Protein AF-A0A699WZQ4-F1 (afdb_monomer)

Sequence (72 aa):
RFIGGLPNKIQGNVIVANPARLQDAIRIANQLMHKKLQGYAARSAENKRRMESNPRDNHGQQPPFKRQNTSG

pLDDT: mean 78.34, std 13.39, range [44.03, 92.88]

Secondary structure (DSSP, 8-state):
-GGGGS-HHHHHHHHHT--SSHHHHHHHHHHHHHHHHHHHHHHHHHHHHHHHH-TTSTTS------------

Mean predicted aligned error: 13.39 Å

Organism: Tanacetum cinerariifolium (NCBI:txid118510)

Radius of gyration: 22.64 Å; Cα contacts (8 Å, |Δi|>4): 14; chains: 1; bounding box: 33×52×48 Å

Foldseek 3Di:
DLLVPADPVQSVVLVVVVDPDPVVSVVSSVVVVVVVVVVVVVVVVVVVVVCVVCPPPPPPPDPPPPPDDDDD

Nearest PDB structures (foldseek):
  8hmd-assembly1_B  TM=2.730E-01  e=5.688E+00  Tetrahymena thermophila

Structure (mmCIF, N/CA/C/O backbone):
data_AF-A0A699WZQ4-F1
#
_entry.id   AF-A0A699WZQ4-F1
#
loop_
_atom_site.group_PDB
_atom_site.id
_atom_site.type_symbol
_atom_site.label_atom_id
_atom_site.label_alt_id
_atom_site.label_comp_id
_atom_site.label_asym_id
_atom_site.label_entity_id
_atom_site.label_seq_id
_atom_site.pdbx_PDB_ins_code
_atom_site.Cartn_x
_atom_site.Cartn_y
_atom_site.Cartn_z
_atom_site.occupancy
_atom_site.B_iso_or_equiv
_atom_site.auth_seq_id
_atom_site.auth_comp_id
_atom_site.auth_asym_id
_atom_site.auth_atom_id
_atom_site.pdbx_PDB_model_num
ATOM 1 N N . ARG A 1 1 ? -10.551 4.506 14.855 1.00 73.75 1 ARG A N 1
ATOM 2 C CA . ARG A 1 1 ? -10.443 3.564 13.707 1.00 73.75 1 ARG A CA 1
ATOM 3 C C . ARG A 1 1 ? -9.184 3.906 12.918 1.00 73.75 1 ARG A C 1
ATOM 5 O O . ARG A 1 1 ? -9.042 5.041 12.498 1.00 73.75 1 ARG A O 1
ATOM 12 N N . PHE A 1 2 ? -8.266 2.956 12.746 1.00 74.38 2 PHE A N 1
ATOM 13 C CA . PHE A 1 2 ? -6.875 3.194 12.304 1.00 74.38 2 PHE A CA 1
ATOM 14 C C . PHE A 1 2 ? -6.691 3.521 10.811 1.00 74.38 2 PHE A C 1
ATOM 16 O O . PHE A 1 2 ? -5.583 3.725 10.337 1.00 74.38 2 PHE A O 1
ATOM 23 N N . ILE A 1 3 ? -7.787 3.545 10.060 1.00 79.25 3 ILE A N 1
ATOM 24 C CA . ILE A 1 3 ? -7.792 3.569 8.597 1.00 79.25 3 ILE A CA 1
ATOM 25 C C . ILE A 1 3 ? -7.666 4.992 8.028 1.00 79.25 3 ILE A C 1
ATOM 27 O O . ILE A 1 3 ? -7.2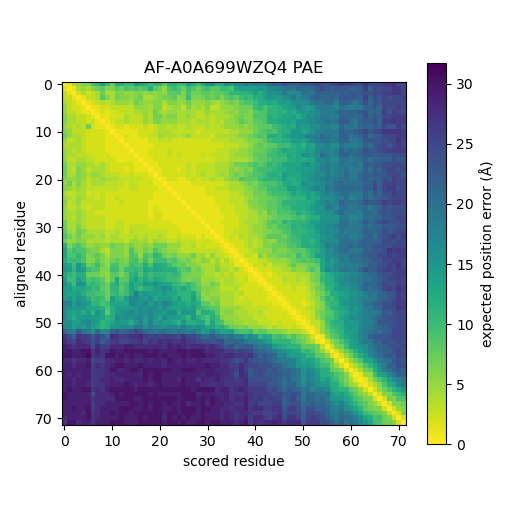49 5.152 6.888 1.00 79.25 3 ILE A O 1
ATOM 31 N N . GLY A 1 4 ? -7.985 6.024 8.820 1.00 82.25 4 GLY A N 1
ATOM 32 C CA . GLY A 1 4 ? -8.034 7.419 8.358 1.00 82.25 4 GLY A CA 1
ATOM 33 C C . GLY A 1 4 ? -6.684 8.034 7.967 1.00 82.25 4 GLY A C 1
ATOM 34 O O . GLY A 1 4 ? -6.673 9.060 7.304 1.00 82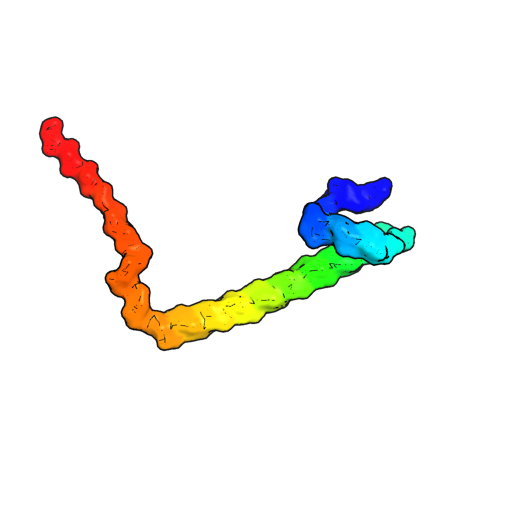.25 4 GLY A O 1
ATOM 35 N N . GLY A 1 5 ? -5.561 7.415 8.349 1.00 85.75 5 GLY A N 1
ATOM 36 C CA . GLY A 1 5 ? -4.211 7.865 7.981 1.00 85.75 5 GLY A CA 1
ATOM 37 C C . GLY A 1 5 ? -3.587 7.107 6.805 1.00 85.75 5 GLY A C 1
ATOM 38 O O . GLY A 1 5 ? -2.423 7.338 6.486 1.00 85.75 5 GLY A O 1
ATOM 39 N N . LEU A 1 6 ? -4.310 6.165 6.187 1.00 87.31 6 LEU A N 1
ATOM 40 C CA . LEU A 1 6 ? -3.772 5.356 5.095 1.00 87.31 6 LEU A CA 1
ATOM 41 C C . LEU A 1 6 ? -3.998 6.027 3.734 1.00 87.31 6 LEU A C 1
ATOM 43 O O . LEU A 1 6 ? -5.069 6.577 3.493 1.00 87.31 6 LEU A O 1
ATOM 47 N N . PRO A 1 7 ? -3.046 5.911 2.790 1.00 85.44 7 PRO A N 1
ATOM 48 C CA . PRO A 1 7 ? -3.269 6.356 1.421 1.00 85.44 7 PRO A CA 1
ATOM 49 C C . PRO A 1 7 ? -4.472 5.638 0.790 1.00 85.44 7 PRO A C 1
ATOM 51 O O . PRO A 1 7 ? -4.575 4.410 0.876 1.00 85.44 7 PRO A O 1
ATOM 54 N N . ASN A 1 8 ? -5.317 6.376 0.060 1.00 87.12 8 ASN A N 1
ATOM 55 C CA . ASN A 1 8 ? -6.538 5.861 -0.590 1.00 87.12 8 ASN A CA 1
ATOM 56 C C . ASN A 1 8 ? -6.319 4.555 -1.378 1.00 87.12 8 ASN A C 1
ATOM 58 O O . ASN A 1 8 ? -7.162 3.662 -1.371 1.00 87.12 8 ASN A O 1
ATOM 62 N N . LYS A 1 9 ? -5.150 4.412 -2.020 1.00 85.31 9 LYS A N 1
ATOM 63 C CA . LYS A 1 9 ? -4.772 3.232 -2.823 1.00 85.31 9 LYS A CA 1
ATOM 64 C C . LYS A 1 9 ? -4.635 1.936 -2.010 1.00 85.31 9 LYS A C 1
ATOM 66 O O . LYS A 1 9 ? -4.627 0.853 -2.588 1.00 85.31 9 LYS A O 1
ATOM 71 N N . ILE A 1 10 ? -4.466 2.048 -0.698 1.00 89.38 10 ILE A N 1
ATOM 72 C CA . ILE A 1 10 ? -4.239 0.938 0.235 1.00 89.38 1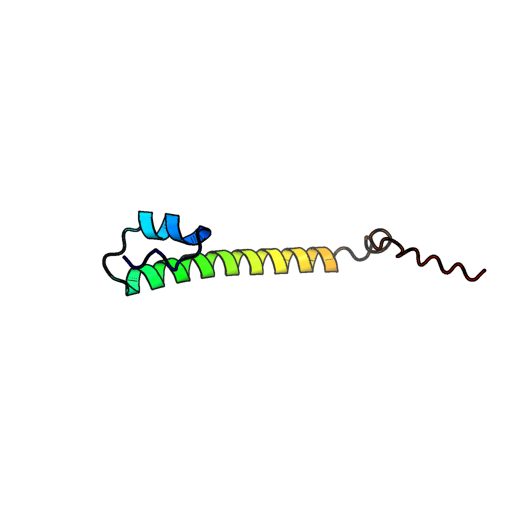0 ILE A CA 1
ATOM 73 C C . ILE A 1 10 ? -5.455 0.773 1.152 1.00 89.38 10 ILE A C 1
ATOM 75 O O . ILE A 1 10 ? -5.795 -0.340 1.546 1.00 89.38 10 ILE A O 1
ATOM 79 N N . GLN A 1 11 ? -6.142 1.882 1.432 1.00 89.31 11 GLN A N 1
ATOM 80 C CA . GLN A 1 11 ? -7.265 1.974 2.353 1.00 89.31 11 GLN A CA 1
ATOM 81 C C . GLN A 1 11 ? -8.388 0.976 2.040 1.00 89.31 11 GLN A C 1
ATOM 83 O O . GLN A 1 11 ? -8.824 0.264 2.939 1.00 89.31 11 GLN A O 1
ATOM 88 N N . GLY A 1 12 ? -8.811 0.866 0.775 1.00 89.25 12 GLY A N 1
ATOM 89 C CA . GLY A 1 12 ? -9.863 -0.077 0.373 1.00 89.25 12 GLY A CA 1
ATOM 90 C C . GLY A 1 12 ? -9.507 -1.535 0.680 1.00 89.25 12 GLY A C 1
ATOM 91 O O . GLY A 1 12 ? -10.304 -2.257 1.268 1.00 89.25 12 GLY A O 1
ATOM 92 N N . ASN A 1 13 ? -8.271 -1.942 0.385 1.00 90.19 13 ASN A N 1
ATOM 93 C CA . ASN A 1 13 ? -7.806 -3.307 0.641 1.00 90.19 13 ASN A CA 1
ATOM 94 C C . ASN A 1 13 ? -7.691 -3.610 2.141 1.00 90.19 13 ASN A C 1
ATOM 96 O O . ASN A 1 13 ? -8.031 -4.707 2.574 1.00 90.19 13 ASN A O 1
ATOM 100 N N . VAL A 1 14 ? -7.241 -2.640 2.944 1.00 90.88 14 VAL A N 1
ATOM 101 C CA . VAL A 1 14 ? -7.164 -2.803 4.404 1.00 90.88 14 VAL A CA 1
ATOM 102 C C . VAL A 1 14 ? -8.564 -2.863 5.026 1.00 90.88 14 VAL A C 1
ATOM 104 O O . VAL A 1 14 ? -8.768 -3.635 5.955 1.00 90.88 14 VAL A O 1
ATOM 107 N N . ILE A 1 15 ? -9.541 -2.108 4.505 1.00 90.12 15 ILE A N 1
ATOM 108 C CA . ILE A 1 15 ? -10.945 -2.202 4.946 1.00 90.12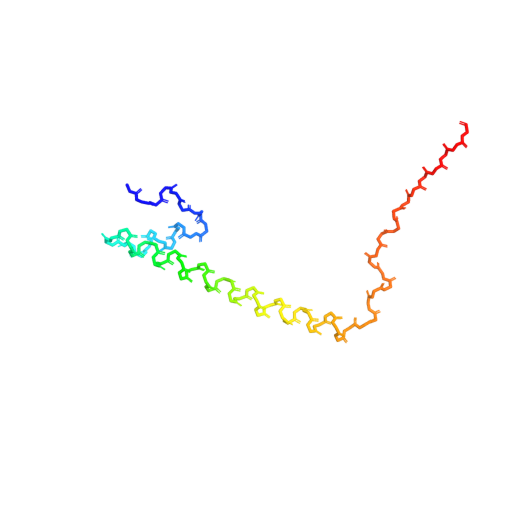 15 ILE A CA 1
ATOM 109 C C . ILE A 1 15 ? -11.507 -3.596 4.652 1.00 90.12 15 ILE A C 1
ATOM 111 O O . ILE A 1 15 ? -12.097 -4.201 5.543 1.00 90.12 15 ILE A O 1
ATOM 115 N N . VAL A 1 16 ? -11.290 -4.118 3.440 1.00 91.88 16 VAL A N 1
ATOM 116 C CA . VAL A 1 16 ? -11.752 -5.461 3.041 1.00 91.88 16 VAL A CA 1
ATOM 117 C C . VAL A 1 16 ? -11.120 -6.552 3.903 1.00 91.88 16 VAL A C 1
ATOM 119 O O . VAL A 1 16 ? -11.801 -7.489 4.305 1.00 91.88 16 VAL A O 1
ATOM 122 N N . ALA A 1 17 ? -9.836 -6.418 4.236 1.00 90.50 17 ALA A N 1
ATOM 123 C CA . ALA A 1 17 ? -9.135 -7.374 5.088 1.00 90.50 17 ALA A CA 1
ATOM 124 C C . ALA A 1 17 ? -9.584 -7.346 6.563 1.00 90.50 17 ALA A C 1
ATOM 126 O O . ALA A 1 17 ? -9.179 -8.224 7.319 1.00 90.50 17 ALA A O 1
ATOM 127 N N . ASN A 1 18 ? -10.377 -6.343 6.969 1.00 92.12 18 ASN A N 1
ATOM 128 C CA . 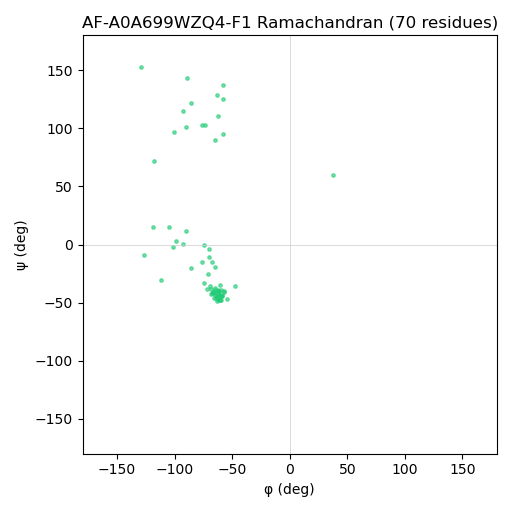ASN A 1 18 ? -10.938 -6.160 8.310 1.00 92.12 18 ASN A CA 1
ATOM 129 C C . ASN A 1 18 ? -9.986 -6.573 9.459 1.00 92.12 18 ASN A C 1
ATOM 131 O O . ASN A 1 18 ? -10.291 -7.487 10.230 1.00 92.12 18 ASN A O 1
ATOM 135 N N . PRO A 1 19 ? -8.802 -5.943 9.569 1.00 89.38 19 PRO A N 1
ATOM 136 C CA . PRO A 1 19 ? -7.795 -6.339 10.543 1.00 89.38 19 PRO A CA 1
ATOM 137 C C . PRO A 1 19 ? -8.300 -6.150 11.976 1.00 89.38 19 PRO A C 1
ATOM 139 O O . PRO A 1 19 ? -8.721 -5.059 12.362 1.00 89.38 19 PRO A O 1
ATOM 142 N N . ALA A 1 20 ? -8.183 -7.203 12.785 1.00 91.81 20 ALA A N 1
ATOM 143 C CA . ALA A 1 20 ? -8.591 -7.190 14.189 1.00 91.81 20 ALA A CA 1
ATOM 144 C C . ALA A 1 20 ? -7.666 -6.334 15.072 1.00 91.81 20 ALA A C 1
ATOM 146 O O . ALA A 1 20 ? -8.079 -5.841 16.122 1.00 91.81 20 ALA A O 1
ATOM 147 N N . ARG A 1 21 ? -6.403 -6.154 14.661 1.00 92.75 21 ARG A N 1
ATOM 148 C CA . ARG A 1 21 ? -5.387 -5.387 15.394 1.00 92.75 21 ARG A CA 1
ATOM 149 C C . ARG A 1 21 ? -4.709 -4.360 14.495 1.00 92.75 21 ARG A C 1
ATOM 151 O O . ARG A 1 21 ? -4.550 -4.560 13.293 1.00 92.75 21 ARG A O 1
ATOM 158 N N . LEU A 1 22 ? -4.214 -3.280 15.102 1.00 89.88 22 LEU A N 1
ATOM 159 C CA . LEU A 1 22 ? -3.432 -2.258 14.398 1.00 89.88 22 LEU A CA 1
ATOM 160 C C . LEU A 1 22 ? -2.195 -2.855 13.700 1.00 89.88 22 LEU A C 1
ATOM 162 O O . LEU A 1 22 ? -1.899 -2.494 12.565 1.00 89.88 22 LEU A O 1
ATOM 166 N N . GLN A 1 23 ? -1.509 -3.806 14.339 1.00 92.44 23 GLN A N 1
ATOM 167 C CA . GLN A 1 23 ? -0.355 -4.488 13.739 1.00 92.44 23 GLN A CA 1
ATOM 168 C C . GLN A 1 23 ? -0.719 -5.242 12.454 1.00 92.44 23 GLN A C 1
ATOM 170 O O . GLN A 1 23 ? 0.067 -5.241 11.508 1.00 92.44 23 GLN A O 1
ATOM 175 N N . ASP A 1 24 ? -1.920 -5.821 12.373 1.00 92.12 24 ASP A N 1
ATOM 176 C CA . ASP A 1 24 ? -2.387 -6.482 11.154 1.00 92.12 24 ASP A CA 1
ATOM 177 C C . ASP A 1 24 ? -2.633 -5.470 10.040 1.00 92.12 24 ASP A C 1
ATOM 179 O O . ASP A 1 24 ? -2.186 -5.681 8.914 1.00 92.12 24 ASP A O 1
ATOM 183 N N . ALA A 1 25 ? -3.253 -4.330 10.360 1.00 91.38 25 ALA A N 1
ATOM 184 C CA . ALA A 1 25 ? -3.442 -3.242 9.404 1.00 91.38 25 ALA A CA 1
ATOM 185 C C . ALA A 1 25 ? -2.099 -2.729 8.852 1.00 91.38 25 ALA A C 1
ATOM 187 O O . ALA A 1 25 ? -1.960 -2.551 7.641 1.00 91.38 25 ALA A O 1
ATOM 188 N N . ILE A 1 26 ? -1.095 -2.555 9.721 1.00 91.62 26 ILE A N 1
ATOM 189 C CA . ILE A 1 26 ? 0.265 -2.140 9.342 1.00 91.62 26 ILE A CA 1
ATOM 190 C C . ILE A 1 26 ? 0.929 -3.200 8.456 1.00 91.62 26 ILE A C 1
ATOM 192 O O . ILE A 1 26 ? 1.489 -2.871 7.410 1.00 91.62 26 ILE A O 1
ATOM 196 N N . ARG A 1 27 ? 0.840 -4.481 8.831 1.00 92.88 27 ARG A N 1
ATOM 197 C CA . ARG A 1 27 ? 1.394 -5.599 8.057 1.00 92.88 27 ARG A CA 1
ATOM 198 C C . ARG A 1 27 ? 0.784 -5.677 6.658 1.00 92.88 27 ARG A C 1
ATOM 200 O O . ARG A 1 27 ? 1.528 -5.761 5.683 1.00 92.88 27 ARG A O 1
ATOM 207 N N . ILE A 1 28 ? -0.542 -5.601 6.553 1.00 91.81 28 ILE A N 1
ATOM 208 C CA . ILE A 1 28 ? -1.263 -5.634 5.273 1.00 91.81 28 ILE A CA 1
ATOM 209 C C . ILE A 1 28 ? -0.875 -4.426 4.413 1.00 91.81 28 ILE A C 1
ATOM 211 O O . ILE A 1 28 ? -0.560 -4.583 3.232 1.00 91.81 28 ILE A O 1
ATOM 215 N N . ALA A 1 29 ? -0.836 -3.225 4.997 1.00 90.69 29 ALA A N 1
ATOM 216 C CA . ALA A 1 29 ? -0.423 -2.021 4.282 1.00 90.69 29 ALA A CA 1
ATOM 217 C C . ALA A 1 29 ? 1.012 -2.141 3.736 1.00 90.69 29 ALA A C 1
ATOM 219 O O . ALA A 1 29 ? 1.252 -1.850 2.562 1.00 90.69 29 ALA A O 1
ATOM 220 N N . ASN A 1 30 ? 1.947 -2.648 4.544 1.00 90.75 30 ASN A N 1
ATOM 221 C CA . ASN A 1 30 ? 3.338 -2.857 4.141 1.00 90.75 30 ASN A CA 1
ATOM 222 C C . ASN A 1 30 ? 3.483 -3.919 3.044 1.00 90.75 30 ASN A C 1
ATOM 224 O O . ASN A 1 30 ? 4.225 -3.703 2.086 1.00 90.75 30 ASN A O 1
ATOM 228 N N . GLN A 1 31 ? 2.744 -5.030 3.117 1.00 90.25 31 GLN A N 1
ATOM 229 C CA . GLN A 1 31 ? 2.730 -6.043 2.054 1.00 90.25 31 GLN A CA 1
ATOM 230 C C . GLN A 1 31 ? 2.224 -5.470 0.723 1.00 90.25 31 GLN A C 1
ATOM 232 O O . GLN A 1 31 ? 2.810 -5.727 -0.332 1.00 90.25 31 GLN A O 1
ATOM 237 N N . LEU A 1 32 ? 1.166 -4.655 0.763 1.00 89.06 32 LEU A N 1
ATOM 238 C CA . LEU A 1 32 ? 0.611 -4.002 -0.424 1.00 89.06 32 LEU A CA 1
ATOM 239 C C . LEU A 1 32 ? 1.597 -3.007 -1.051 1.00 89.06 32 LEU A C 1
ATOM 241 O O . LEU A 1 32 ? 1.715 -2.955 -2.279 1.00 89.06 32 LEU A O 1
ATOM 245 N N . MET A 1 33 ? 2.333 -2.250 -0.231 1.00 86.50 33 MET A N 1
ATOM 246 C CA . MET A 1 33 ? 3.402 -1.372 -0.717 1.00 86.50 33 MET A CA 1
ATOM 247 C C . MET A 1 33 ? 4.561 -2.167 -1.320 1.00 86.50 33 MET A C 1
ATOM 249 O O . MET A 1 33 ? 5.007 -1.856 -2.425 1.00 86.50 33 MET A O 1
ATOM 253 N N . HIS A 1 34 ? 5.006 -3.226 -0.643 1.00 86.88 34 HIS A N 1
ATOM 254 C CA . HIS A 1 34 ? 6.120 -4.052 -1.096 1.00 86.88 34 HIS A CA 1
ATOM 255 C C . HIS A 1 34 ? 5.832 -4.719 -2.447 1.00 86.88 34 HIS A C 1
ATOM 257 O O . HIS A 1 34 ? 6.655 -4.651 -3.359 1.00 86.88 34 HIS A O 1
ATOM 263 N N . LYS A 1 35 ? 4.627 -5.273 -2.630 1.00 83.62 35 LYS A N 1
ATOM 264 C CA . LYS A 1 35 ? 4.208 -5.896 -3.896 1.00 83.62 35 LYS A CA 1
ATOM 265 C C . LYS A 1 35 ? 4.231 -4.910 -5.069 1.00 83.62 35 LYS A C 1
ATOM 267 O O . LYS A 1 35 ? 4.632 -5.268 -6.175 1.00 83.62 35 LYS A O 1
ATOM 272 N N . LYS A 1 36 ? 3.822 -3.654 -4.847 1.00 81.31 36 LYS A N 1
ATOM 273 C CA . LYS A 1 36 ? 3.906 -2.613 -5.885 1.00 81.31 36 LYS A CA 1
ATOM 274 C C . LYS A 1 36 ? 5.344 -2.177 -6.152 1.00 81.31 36 LYS A C 1
ATOM 276 O O . LYS A 1 36 ? 5.680 -1.961 -7.313 1.00 81.31 36 LYS A O 1
ATOM 281 N N . LEU A 1 37 ? 6.178 -2.077 -5.118 1.00 81.12 37 LEU A N 1
ATOM 282 C CA . LEU A 1 37 ? 7.588 -1.721 -5.267 1.00 81.12 37 LEU A CA 1
ATOM 283 C C . LEU A 1 37 ? 8.351 -2.775 -6.079 1.00 81.12 37 LEU A C 1
ATOM 285 O O . LEU A 1 37 ? 9.065 -2.416 -7.010 1.00 81.12 37 LEU A O 1
ATOM 289 N N . GLN A 1 38 ? 8.135 -4.062 -5.799 1.00 83.06 38 GLN A N 1
ATOM 290 C CA . GLN A 1 38 ? 8.707 -5.157 -6.590 1.00 83.06 38 GLN A CA 1
ATOM 291 C C . GLN A 1 38 ? 8.276 -5.085 -8.063 1.00 83.06 38 GLN A C 1
ATOM 293 O O . GLN A 1 38 ? 9.113 -5.197 -8.956 1.00 83.06 38 GLN A O 1
ATOM 298 N N . GLY A 1 39 ? 6.990 -4.829 -8.332 1.00 82.31 39 GLY A N 1
ATOM 299 C CA . GLY A 1 39 ? 6.492 -4.663 -9.701 1.00 82.31 39 GLY A CA 1
ATOM 300 C C . GLY A 1 39 ? 7.121 -3.472 -10.435 1.00 82.31 39 GLY A C 1
ATOM 301 O O . GLY A 1 39 ? 7.458 -3.577 -11.613 1.00 82.31 39 GLY A O 1
ATOM 302 N N . TYR A 1 40 ? 7.327 -2.351 -9.739 1.00 79.44 40 TYR A N 1
ATOM 303 C CA . TYR A 1 40 ? 8.031 -1.193 -10.294 1.00 79.44 40 TYR A CA 1
ATOM 304 C C . TYR A 1 40 ? 9.511 -1.475 -10.549 1.00 79.44 40 TYR A C 1
ATOM 306 O O . TYR A 1 40 ? 10.018 -1.084 -11.596 1.00 79.44 40 TYR A O 1
ATOM 314 N N . ALA A 1 41 ? 10.196 -2.169 -9.638 1.00 79.62 41 ALA A N 1
ATOM 315 C CA . ALA A 1 41 ? 11.595 -2.547 -9.811 1.00 79.62 41 ALA A CA 1
ATOM 316 C C . ALA A 1 41 ? 11.781 -3.476 -11.022 1.00 79.62 41 ALA A C 1
ATOM 318 O O . ALA A 1 41 ? 12.654 -3.226 -11.850 1.00 79.62 41 ALA A O 1
ATOM 319 N N . ALA A 1 42 ? 10.912 -4.480 -11.180 1.00 81.81 42 ALA A N 1
ATOM 320 C CA . ALA A 1 42 ? 10.928 -5.385 -12.329 1.00 81.81 42 ALA A CA 1
ATOM 321 C C . ALA A 1 42 ? 10.693 -4.637 -13.652 1.00 81.81 42 ALA A C 1
ATOM 323 O O . ALA A 1 42 ? 11.472 -4.777 -14.593 1.00 81.81 42 ALA A O 1
ATOM 324 N N . ARG A 1 43 ? 9.673 -3.769 -13.702 1.00 84.69 43 ARG A N 1
ATOM 325 C CA . ARG A 1 43 ? 9.386 -2.948 -14.888 1.00 84.69 43 ARG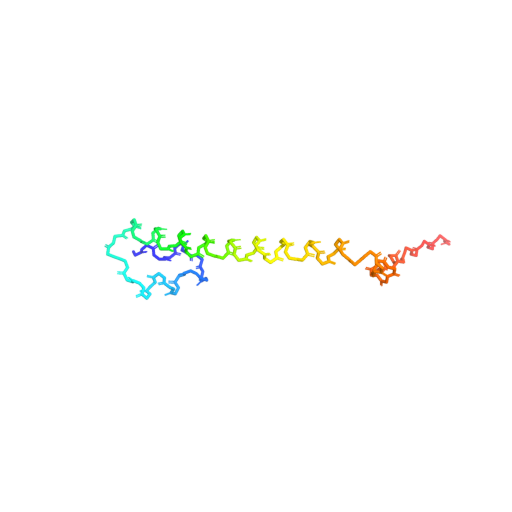 A CA 1
ATOM 326 C C . ARG A 1 43 ? 10.501 -1.948 -15.192 1.00 84.69 43 ARG A C 1
ATOM 328 O O . ARG A 1 43 ? 10.799 -1.702 -16.353 1.00 84.69 43 ARG A O 1
ATOM 335 N N . SER A 1 44 ? 11.112 -1.362 -14.166 1.00 83.25 44 SER A N 1
ATOM 336 C CA . SER A 1 44 ? 12.239 -0.440 -14.321 1.00 83.25 44 SER A CA 1
ATOM 337 C C . SER A 1 44 ? 13.461 -1.156 -14.898 1.00 83.25 44 SER A C 1
ATOM 339 O O . SER A 1 44 ? 14.075 -0.657 -15.838 1.00 83.25 44 SER A O 1
ATOM 341 N N . ALA A 1 45 ? 13.765 -2.362 -14.410 1.00 84.12 45 ALA A N 1
ATOM 342 C CA . ALA A 1 45 ? 14.839 -3.194 -14.946 1.00 84.12 45 ALA A CA 1
ATOM 343 C C . ALA A 1 45 ? 14.588 -3.589 -16.412 1.00 84.12 45 ALA A C 1
ATOM 345 O O . ALA A 1 45 ? 15.505 -3.525 -17.232 1.00 84.12 45 ALA A O 1
ATOM 346 N N . GLU A 1 46 ? 13.349 -3.938 -16.764 1.00 83.62 46 GLU A N 1
ATOM 347 C CA . GLU A 1 46 ? 12.948 -4.197 -18.151 1.00 83.62 46 GLU A CA 1
ATOM 348 C C . GLU A 1 46 ? 13.086 -2.944 -19.028 1.00 83.62 46 GLU A C 1
ATOM 350 O O . GLU A 1 46 ? 13.700 -2.995 -20.092 1.00 83.62 46 GLU A O 1
ATOM 355 N N . ASN A 1 47 ? 12.575 -1.797 -18.574 1.00 80.44 47 ASN A N 1
ATOM 356 C CA . ASN A 1 47 ? 12.658 -0.539 -19.314 1.00 80.44 47 ASN A CA 1
ATOM 357 C C . ASN A 1 47 ? 14.111 -0.090 -19.519 1.00 80.44 47 ASN A C 1
ATOM 359 O O . ASN A 1 47 ? 14.469 0.349 -20.608 1.00 80.44 47 ASN A O 1
ATOM 363 N N . LYS A 1 48 ? 14.968 -0.261 -18.504 1.00 81.00 48 LYS A N 1
ATOM 364 C CA . LYS A 1 48 ? 16.406 0.001 -18.609 1.00 81.00 48 LYS A CA 1
ATOM 365 C C . LYS A 1 48 ? 17.050 -0.893 -19.668 1.00 81.00 48 LYS A C 1
ATOM 367 O O . LYS A 1 48 ? 17.731 -0.376 -20.544 1.00 81.00 48 LYS A O 1
ATOM 372 N N . ARG A 1 49 ? 16.773 -2.204 -19.650 1.00 82.38 49 ARG A N 1
ATOM 373 C CA . ARG A 1 49 ? 17.251 -3.135 -20.689 1.00 82.38 49 ARG A CA 1
ATOM 374 C C . ARG A 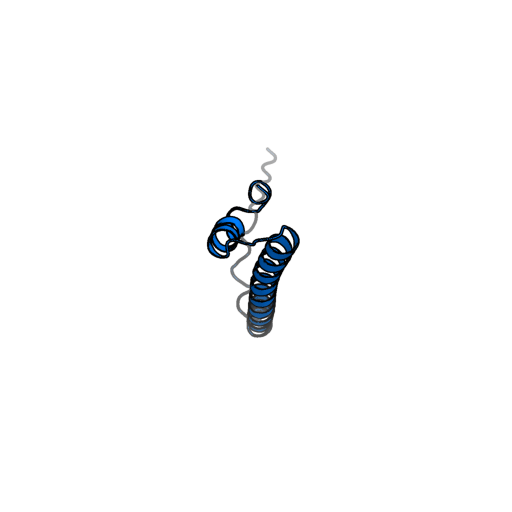1 49 ? 16.794 -2.726 -22.087 1.00 82.38 49 ARG A C 1
ATOM 376 O O . ARG A 1 49 ? 17.583 -2.797 -23.018 1.00 82.38 49 ARG A O 1
ATOM 383 N N . ARG A 1 50 ? 15.546 -2.279 -22.244 1.00 79.44 50 ARG A N 1
ATOM 384 C CA . ARG A 1 50 ? 15.019 -1.796 -23.531 1.00 79.44 50 ARG A CA 1
ATOM 385 C C . ARG A 1 50 ? 15.698 -0.508 -23.996 1.00 79.44 50 ARG A C 1
ATOM 387 O O . ARG A 1 50 ? 15.998 -0.392 -25.177 1.00 79.44 50 ARG A O 1
ATOM 394 N N .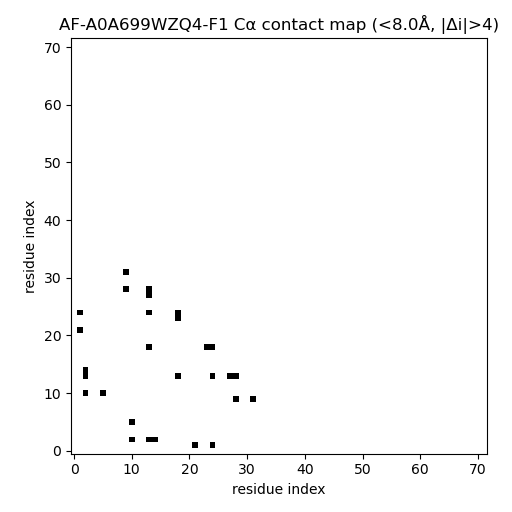 MET A 1 51 ? 15.959 0.427 -23.085 1.00 76.06 51 MET A N 1
ATOM 395 C CA . MET A 1 51 ? 16.674 1.674 -23.376 1.00 76.06 51 MET A CA 1
ATOM 396 C C . MET A 1 51 ? 18.133 1.417 -23.776 1.00 76.06 51 MET A C 1
ATOM 398 O O . MET A 1 51 ? 18.626 2.010 -24.727 1.00 76.06 51 MET A O 1
ATOM 402 N N . GLU A 1 52 ? 18.806 0.494 -23.094 1.00 75.88 52 GLU A N 1
ATOM 403 C CA . GLU A 1 52 ? 20.200 0.117 -23.359 1.00 75.88 52 GLU A CA 1
ATOM 404 C C . GLU A 1 52 ? 20.332 -0.746 -24.630 1.00 75.88 52 GLU A C 1
ATOM 406 O O . GLU A 1 52 ? 21.290 -0.612 -25.385 1.00 75.88 52 GLU A O 1
ATOM 411 N N . SER A 1 53 ? 19.320 -1.572 -24.924 1.00 72.19 53 SER A N 1
ATOM 412 C CA . SER A 1 53 ? 19.222 -2.372 -26.152 1.00 72.19 53 SER A CA 1
ATOM 413 C C . SER A 1 53 ? 18.816 -1.561 -27.386 1.00 72.19 53 SER A C 1
ATOM 415 O O . SER A 1 53 ? 18.964 -2.068 -28.499 1.00 72.19 53 SER A O 1
ATOM 417 N N . ASN A 1 54 ? 18.295 -0.340 -27.227 1.00 66.25 54 ASN A N 1
ATOM 418 C CA . ASN A 1 54 ? 17.862 0.505 -28.338 1.00 66.25 54 ASN A CA 1
ATOM 419 C C . ASN A 1 54 ? 18.677 1.814 -28.403 1.00 66.25 54 ASN A C 1
ATOM 421 O O . ASN A 1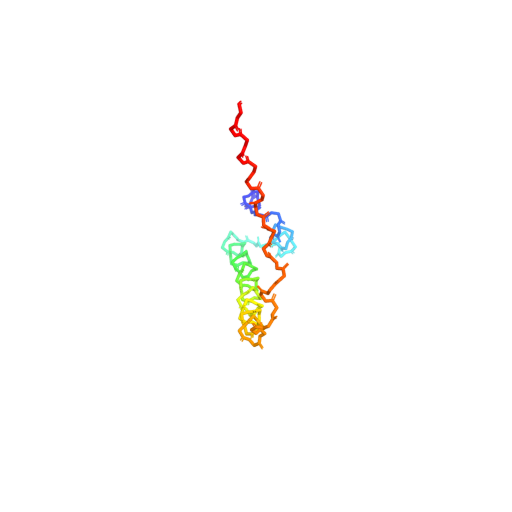 54 ? 18.144 2.888 -28.129 1.00 66.25 54 ASN A O 1
ATOM 425 N N . PRO A 1 55 ? 19.962 1.769 -28.808 1.00 60.59 55 PRO A N 1
ATOM 426 C CA . PRO A 1 55 ? 20.812 2.960 -28.906 1.00 60.59 55 PRO A CA 1
ATOM 427 C C . PRO A 1 55 ? 20.428 3.911 -30.057 1.00 60.59 55 PRO A C 1
ATOM 429 O O . PRO A 1 55 ? 21.043 4.964 -30.207 1.00 60.59 55 PRO A O 1
ATOM 432 N N . ARG A 1 56 ? 19.438 3.563 -30.895 1.00 55.88 56 ARG A N 1
ATOM 433 C CA . ARG A 1 56 ? 19.121 4.281 -32.144 1.00 55.88 56 ARG A CA 1
ATOM 434 C C . ARG A 1 56 ? 17.924 5.237 -32.099 1.00 55.88 56 ARG A C 1
ATOM 436 O O . ARG A 1 56 ? 17.705 5.921 -33.090 1.00 55.88 56 ARG A O 1
ATOM 443 N N . ASP A 1 57 ? 17.199 5.356 -30.986 1.00 55.66 57 ASP A N 1
ATOM 444 C CA . ASP A 1 57 ? 16.002 6.226 -30.914 1.00 55.66 57 ASP A CA 1
ATOM 445 C C . ASP A 1 57 ? 16.217 7.541 -30.136 1.00 55.66 57 ASP A C 1
ATOM 447 O O . ASP A 1 57 ? 15.278 8.251 -29.788 1.00 55.66 57 ASP A O 1
ATOM 451 N N . ASN A 1 58 ? 17.476 7.914 -29.881 1.00 52.09 58 ASN A N 1
ATOM 452 C CA . ASN A 1 58 ? 17.809 9.177 -29.209 1.00 52.09 58 ASN A CA 1
ATOM 453 C C . ASN A 1 58 ? 18.026 10.365 -30.166 1.00 52.09 58 ASN A C 1
ATOM 455 O O . ASN A 1 58 ? 18.481 11.422 -29.740 1.00 52.09 58 ASN A O 1
ATOM 459 N N . HIS A 1 59 ? 17.675 10.227 -31.448 1.00 55.03 59 HIS A N 1
ATOM 460 C CA . HIS A 1 59 ? 17.778 11.318 -32.428 1.00 55.03 59 HIS A CA 1
ATOM 461 C C . HIS A 1 59 ? 16.492 12.153 -32.588 1.00 55.03 59 HIS A C 1
ATOM 463 O O . HIS A 1 59 ? 16.491 13.087 -33.385 1.00 55.03 59 HIS A O 1
ATOM 469 N N . GLY A 1 60 ? 15.408 11.862 -31.851 1.00 58.25 60 GLY A N 1
ATOM 470 C CA . GLY A 1 60 ? 14.101 12.497 -32.097 1.00 58.25 60 GLY A CA 1
ATOM 471 C C . GLY A 1 60 ? 13.399 13.183 -30.921 1.00 58.25 60 GLY A C 1
ATOM 472 O O . GLY A 1 60 ? 12.389 13.839 -31.153 1.00 58.25 60 GLY A O 1
ATOM 473 N N . GLN A 1 61 ? 13.868 13.047 -29.674 1.00 61.25 61 GLN A N 1
ATOM 474 C CA . GLN A 1 61 ? 13.032 13.388 -28.504 1.00 61.25 61 GLN A CA 1
ATOM 475 C C . GLN A 1 61 ? 13.549 14.510 -27.598 1.00 61.25 61 GLN A C 1
ATOM 477 O O . GLN A 1 61 ? 13.025 14.700 -26.503 1.00 61.25 61 GLN A O 1
ATOM 482 N N . GLN A 1 62 ? 14.514 15.314 -28.046 1.00 63.66 62 GLN A N 1
ATOM 483 C CA . GLN A 1 62 ? 14.661 16.646 -27.459 1.00 63.66 62 GLN A CA 1
ATOM 484 C C . GLN A 1 62 ? 13.860 17.639 -28.301 1.00 63.66 62 GLN A C 1
ATOM 486 O O . GLN A 1 62 ? 14.231 17.879 -29.452 1.00 63.66 62 GLN A O 1
ATOM 491 N N . PRO A 1 63 ? 12.793 18.261 -27.762 1.00 64.19 63 PRO A N 1
ATOM 492 C CA . PRO A 1 63 ? 12.328 19.509 -28.333 1.00 64.19 63 PRO A CA 1
ATOM 493 C C . PRO A 1 63 ? 13.518 20.472 -28.255 1.00 64.19 63 PRO A C 1
ATOM 495 O O . PRO A 1 63 ? 14.066 20.658 -27.162 1.00 64.19 63 PRO A O 1
ATOM 498 N N . PRO A 1 64 ? 13.955 21.085 -29.366 1.00 63.16 64 PRO A N 1
ATOM 499 C CA . PRO A 1 64 ? 14.920 22.156 -29.272 1.00 63.16 64 PRO A CA 1
ATOM 500 C C . PRO A 1 64 ? 14.223 23.252 -28.476 1.00 63.16 64 PRO A C 1
ATOM 502 O O . PRO A 1 64 ? 13.253 23.841 -28.955 1.00 63.16 64 PRO A O 1
ATOM 505 N N . PHE A 1 65 ? 14.673 23.500 -27.247 1.00 60.62 65 PHE A N 1
ATOM 506 C CA . PHE A 1 65 ? 14.284 24.690 -26.507 1.00 60.62 65 PHE A CA 1
ATOM 507 C C . PHE A 1 65 ? 14.688 25.894 -27.367 1.00 60.62 65 PHE A C 1
ATOM 509 O O . PHE A 1 65 ? 15.846 26.312 -27.382 1.00 60.62 65 PHE A O 1
ATOM 516 N N . LYS A 1 66 ? 13.742 26.406 -28.164 1.00 56.91 66 LYS A N 1
ATOM 517 C CA . LYS A 1 66 ? 13.891 27.595 -29.002 1.00 56.91 66 LYS A CA 1
ATOM 518 C C . LYS A 1 66 ? 14.078 28.788 -28.066 1.00 56.91 66 LYS A C 1
ATOM 520 O O . LYS A 1 66 ? 13.110 29.413 -27.648 1.00 56.91 66 LYS A O 1
ATOM 525 N N . ARG A 1 67 ? 15.325 29.105 -27.719 1.00 60.12 67 ARG A N 1
ATOM 526 C CA . ARG A 1 67 ? 15.668 30.400 -27.126 1.00 60.12 67 ARG A CA 1
ATOM 527 C C . ARG A 1 67 ? 15.604 31.437 -28.245 1.00 60.12 67 ARG A C 1
ATOM 529 O O . ARG A 1 67 ? 16.491 31.487 -29.090 1.00 60.12 67 ARG A O 1
ATOM 536 N N . GLN A 1 68 ? 14.529 32.219 -28.281 1.00 54.94 68 GLN A N 1
ATOM 537 C CA . GLN A 1 68 ? 14.505 33.471 -29.030 1.00 54.94 68 GLN A CA 1
ATOM 538 C C . GLN A 1 68 ? 15.291 34.499 -28.211 1.00 54.94 68 GLN A C 1
ATOM 540 O O . GLN A 1 68 ? 14.802 34.992 -27.200 1.00 54.94 68 GLN A O 1
ATOM 545 N N . ASN A 1 69 ? 16.528 34.780 -28.617 1.00 63.31 69 ASN A N 1
ATOM 546 C CA . ASN A 1 69 ? 17.187 36.027 -28.248 1.00 63.31 69 ASN A CA 1
ATOM 547 C C . ASN A 1 69 ? 16.843 37.042 -29.342 1.00 63.31 69 ASN A C 1
ATOM 549 O O . ASN A 1 69 ? 17.428 36.996 -30.422 1.00 63.31 69 ASN A O 1
ATOM 553 N N . THR A 1 70 ? 15.895 37.935 -29.081 1.00 51.19 70 THR A N 1
ATOM 554 C CA . THR A 1 70 ? 15.761 39.195 -29.821 1.00 51.19 70 THR A CA 1
ATOM 555 C C . THR A 1 70 ? 16.372 40.295 -28.966 1.00 51.19 70 THR A C 1
ATOM 557 O O . THR A 1 70 ? 15.734 40.794 -28.044 1.00 51.19 70 THR A O 1
ATOM 560 N N . SER A 1 71 ? 17.631 40.628 -29.253 1.00 53.66 71 SER A N 1
ATOM 561 C CA . SER A 1 71 ? 18.154 41.970 -29.004 1.00 53.66 71 SER A CA 1
ATOM 562 C C . SER A 1 71 ? 17.817 42.816 -30.225 1.00 53.66 71 SER A C 1
ATOM 564 O O . SER A 1 71 ? 18.202 42.463 -31.341 1.00 53.66 71 SER A O 1
ATOM 566 N N . GLY A 1 72 ? 17.081 43.893 -29.987 1.00 44.03 72 GLY A N 1
ATOM 567 C CA . GLY A 1 72 ? 16.775 44.982 -30.902 1.00 44.03 72 GLY A CA 1
ATOM 568 C C . GLY A 1 72 ? 16.348 46.163 -30.056 1.00 44.03 72 GLY A C 1
ATOM 569 O O . GLY A 1 72 ? 15.406 45.956 -29.259 1.00 44.03 72 GLY A O 1
#

Solvent-accessible surface area (backbone atoms only — not comparable to full-atom values): 4638 Å² total; per-residue (Å²): 126,89,60,85,81,48,58,75,93,48,34,62,61,49,60,74,63,60,53,92,44,72,69,48,44,51,50,53,50,50,51,57,50,49,56,50,50,53,53,49,51,53,50,48,54,50,51,50,52,52,54,69,73,46,81,78,69,79,85,73,77,72,78,79,81,78,78,82,81,83,86,127